Protein AF-A0A1T4UUY6-F1 (afdb_monomer_lite)

Radius of gyration: 13.69 Å; chains: 1; bounding box: 34×36×28 Å

Foldseek 3Di:
DDDPDDDDDDPDLVSLLVVLVVCLDPVQQQPQDPVPPRHRCVVPCNVVSVVVNCVSVVPPDDD

Secondary structure (DSSP, 8-state):
----------SSHHHHHHHHHHHTSHHHHTSBPTTTTSSBGGGTTHHHHHHHHHHHHHTT---

InterPro domains:
  IPR004027 SEC-C motif [PF02810] (29-45)

Structure (mmCIF, N/CA/C/O backbone):
data_AF-A0A1T4UUY6-F1
#
_entry.id   AF-A0A1T4UUY6-F1
#
loop_
_atom_site.group_PDB
_atom_site.id
_atom_site.type_symbol
_atom_site.label_atom_id
_atom_site.label_alt_id
_atom_site.label_comp_id
_atom_site.label_asym_id
_atom_site.label_entity_id
_atom_site.label_seq_id
_atom_site.pdbx_PDB_ins_code
_atom_site.Cartn_x
_atom_site.Cartn_y
_atom_site.Cartn_z
_atom_site.occupancy
_atom_site.B_iso_or_equiv
_atom_site.auth_seq_id
_atom_site.auth_comp_id
_atom_site.auth_asym_id
_atom_site.auth_atom_id
_atom_site.pdbx_PDB_model_num
ATOM 1 N N . MET A 1 1 ? 5.022 -27.099 -11.279 1.00 42.09 1 MET A N 1
ATOM 2 C CA . MET A 1 1 ? 4.109 -27.030 -10.118 1.00 42.09 1 MET A CA 1
ATOM 3 C C . MET A 1 1 ? 4.264 -25.647 -9.507 1.00 42.09 1 MET A C 1
ATOM 5 O O . MET A 1 1 ? 5.298 -25.387 -8.915 1.00 42.09 1 MET A O 1
ATOM 9 N N . MET A 1 2 ? 3.328 -24.727 -9.748 1.00 46.22 2 MET A N 1
ATOM 10 C CA . MET A 1 2 ? 3.361 -23.402 -9.117 1.00 46.22 2 MET A CA 1
ATOM 11 C C . MET A 1 2 ? 2.533 -23.489 -7.837 1.00 46.22 2 MET A C 1
ATOM 13 O O . MET A 1 2 ? 1.319 -23.675 -7.890 1.00 46.22 2 MET A O 1
ATOM 17 N N . THR A 1 3 ? 3.207 -23.480 -6.689 1.00 53.25 3 THR A N 1
ATOM 18 C CA . THR A 1 3 ? 2.568 -23.475 -5.370 1.00 53.25 3 THR A CA 1
ATOM 19 C C . THR A 1 3 ? 1.727 -22.209 -5.247 1.00 53.25 3 THR A C 1
ATOM 21 O O . THR A 1 3 ? 2.234 -21.114 -5.485 1.00 53.25 3 THR A O 1
ATOM 24 N N . LYS A 1 4 ? 0.438 -22.362 -4.931 1.00 58.91 4 LYS A N 1
ATOM 25 C CA . LYS A 1 4 ? -0.506 -21.252 -4.751 1.00 58.91 4 LYS A CA 1
ATOM 26 C C . LYS A 1 4 ? 0.107 -20.260 -3.756 1.00 58.91 4 LYS A C 1
ATOM 28 O O . LYS A 1 4 ? 0.409 -20.650 -2.633 1.00 58.91 4 LYS A O 1
ATOM 33 N N . HIS A 1 5 ? 0.344 -19.023 -4.185 1.00 55.44 5 HIS A N 1
ATOM 34 C CA . HIS A 1 5 ? 0.767 -17.957 -3.282 1.00 55.44 5 HIS A CA 1
ATOM 35 C C . HIS A 1 5 ? -0.341 -17.781 -2.237 1.00 55.44 5 HIS A C 1
ATOM 37 O O . HIS A 1 5 ? -1.470 -17.460 -2.600 1.00 55.44 5 HIS A O 1
ATOM 43 N N . GLU A 1 6 ? -0.052 -18.076 -0.969 1.00 67.62 6 GLU A N 1
ATOM 44 C CA . GLU A 1 6 ? -1.000 -17.849 0.120 1.00 67.62 6 GLU A CA 1
ATOM 45 C C . GLU A 1 6 ? -1.202 -16.338 0.277 1.00 67.62 6 GLU A C 1
ATOM 47 O O . GLU A 1 6 ? -0.231 -15.582 0.380 1.00 67.62 6 GLU A O 1
ATOM 52 N N . GLU A 1 7 ? -2.456 -15.886 0.217 1.00 63.19 7 GLU A N 1
ATOM 53 C CA . GLU A 1 7 ? -2.774 -14.477 0.437 1.00 63.19 7 GLU A CA 1
ATOM 54 C C . GLU A 1 7 ? -2.363 -14.089 1.864 1.00 63.19 7 GLU A C 1
ATOM 56 O O . GLU A 1 7 ? -2.648 -14.840 2.804 1.00 63.19 7 GLU A O 1
ATOM 61 N N . PRO A 1 8 ? -1.697 -12.938 2.064 1.00 67.88 8 PRO A N 1
ATOM 62 C CA . PRO A 1 8 ? -1.345 -12.491 3.401 1.00 67.88 8 PRO A CA 1
ATOM 63 C C . PRO A 1 8 ? -2.629 -12.255 4.203 1.00 67.88 8 PRO A C 1
ATOM 65 O O . PRO A 1 8 ? -3.406 -11.346 3.908 1.00 67.88 8 PRO A O 1
ATOM 68 N N . LYS A 1 9 ? -2.852 -13.089 5.221 1.00 74.44 9 LYS A N 1
ATOM 69 C CA . LYS A 1 9 ? -3.934 -12.918 6.191 1.00 74.44 9 LYS A CA 1
ATOM 70 C C . LYS A 1 9 ? -3.489 -11.865 7.204 1.00 74.44 9 LYS A C 1
ATOM 72 O O . LYS A 1 9 ? -2.489 -12.055 7.887 1.00 74.44 9 LYS A O 1
ATOM 77 N N . PHE A 1 10 ? -4.204 -10.747 7.262 1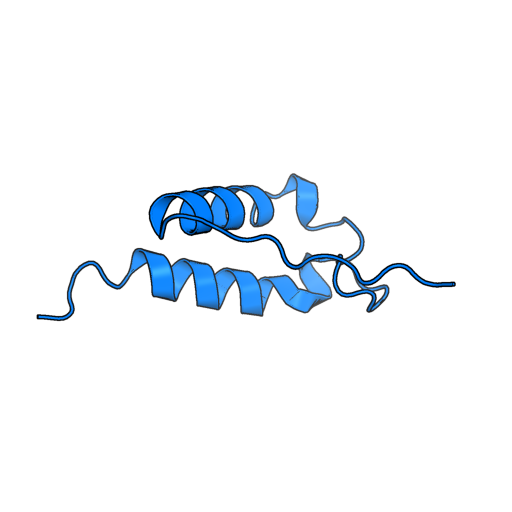.00 81.75 10 PHE A N 1
ATOM 78 C CA . PHE A 1 10 ? -4.057 -9.754 8.328 1.00 81.75 10 PHE A CA 1
ATOM 79 C C . PHE A 1 10 ? -5.084 -10.075 9.409 1.00 81.75 10 PHE A C 1
ATOM 81 O O . PHE A 1 10 ? -6.253 -10.274 9.076 1.00 81.75 10 PHE A O 1
ATOM 88 N N . GLU A 1 11 ? -4.667 -10.134 10.672 1.00 77.62 11 GLU A N 1
ATOM 89 C CA . GLU A 1 11 ? -5.557 -10.462 11.789 1.00 77.62 11 GLU A CA 1
ATOM 90 C C . GLU A 1 11 ? -6.374 -9.232 12.216 1.00 77.62 11 GLU A C 1
ATOM 92 O O . GLU A 1 11 ? -7.505 -9.374 12.678 1.00 77.62 11 GLU A O 1
ATOM 97 N N . THR A 1 12 ? -5.854 -8.014 12.001 1.00 88.88 12 THR A N 1
ATOM 98 C CA . THR A 1 12 ? -6.512 -6.762 12.423 1.00 88.88 12 THR A CA 1
ATOM 99 C C . THR A 1 12 ? -6.458 -5.627 11.391 1.00 88.88 12 THR A C 1
ATOM 101 O O . THR A 1 12 ? -5.624 -5.590 10.476 1.00 88.88 12 THR A O 1
ATOM 104 N N . ARG A 1 13 ? -7.352 -4.637 11.553 1.00 89.19 13 ARG A N 1
ATOM 105 C CA . ARG A 1 13 ? -7.365 -3.397 10.753 1.00 89.19 13 ARG A CA 1
ATOM 106 C C . ARG A 1 13 ? -6.061 -2.618 10.936 1.00 89.19 13 ARG A C 1
ATOM 108 O O . ARG A 1 13 ? -5.517 -2.078 9.973 1.00 89.19 13 ARG A O 1
ATOM 115 N N . GLU A 1 14 ? -5.549 -2.585 12.157 1.00 90.81 14 GLU A N 1
ATOM 116 C CA . GLU A 1 14 ? -4.336 -1.885 12.567 1.00 90.81 14 GLU A CA 1
ATOM 117 C C . GLU A 1 14 ? -3.096 -2.470 11.880 1.00 90.81 14 GLU A C 1
ATOM 119 O O . GLU A 1 14 ? -2.258 -1.725 11.361 1.00 90.81 14 GLU A O 1
ATOM 124 N N . GLU A 1 15 ? -2.997 -3.799 11.806 1.00 92.19 15 GLU A N 1
ATOM 125 C CA . GLU A 1 15 ? -1.926 -4.493 11.084 1.00 92.19 15 GLU A CA 1
ATOM 126 C C . GLU A 1 15 ? -1.933 -4.163 9.598 1.00 92.19 15 GLU A C 1
ATOM 128 O O . GLU A 1 15 ? -0.888 -3.842 9.019 1.00 92.19 15 GLU A O 1
ATOM 133 N N . LYS A 1 16 ? -3.119 -4.171 8.985 1.00 91.81 16 LYS A N 1
ATOM 134 C CA . LYS A 1 16 ? -3.272 -3.816 7.577 1.00 91.81 16 LYS A CA 1
ATOM 135 C C . LYS A 1 16 ? -2.854 -2.365 7.318 1.00 91.81 16 LYS A C 1
ATOM 137 O O . LYS A 1 16 ? -2.094 -2.100 6.385 1.00 91.81 16 LYS A O 1
ATOM 142 N N . ILE A 1 17 ? -3.258 -1.427 8.179 1.00 94.12 17 ILE A N 1
ATOM 143 C CA . ILE A 1 17 ? -2.830 -0.017 8.112 1.00 94.12 17 ILE A CA 1
ATOM 144 C C . ILE A 1 17 ? -1.303 0.101 8.229 1.00 94.12 17 ILE A C 1
ATOM 146 O O . ILE A 1 17 ? -0.679 0.847 7.466 1.00 94.12 17 ILE A O 1
ATOM 150 N N . LYS A 1 18 ? -0.684 -0.641 9.157 1.00 94.81 18 LYS A N 1
ATOM 151 C CA . LYS A 1 18 ? 0.771 -0.643 9.363 1.00 94.81 18 LYS A CA 1
ATOM 152 C C . LYS A 1 18 ? 1.513 -1.119 8.114 1.00 94.81 18 LYS A C 1
ATOM 154 O O . LYS A 1 18 ? 2.486 -0.473 7.715 1.00 94.81 18 LYS A O 1
ATOM 159 N N . LEU A 1 19 ? 1.043 -2.190 7.471 1.00 92.94 19 LEU A N 1
ATOM 160 C CA . LEU A 1 19 ? 1.637 -2.675 6.226 1.00 92.94 19 LEU A CA 1
ATOM 161 C C . LEU A 1 19 ? 1.490 -1.649 5.098 1.00 92.94 19 LEU A C 1
ATOM 163 O O . LEU A 1 19 ? 2.479 -1.308 4.448 1.00 92.94 19 LEU A O 1
ATOM 167 N N . LEU A 1 20 ? 0.280 -1.137 4.863 1.00 94.19 20 LEU A N 1
ATOM 168 C CA . LEU A 1 20 ? 0.027 -0.188 3.774 1.00 94.19 20 LEU A CA 1
ATOM 169 C C . LEU A 1 20 ? 0.883 1.077 3.928 1.00 94.19 20 LEU A C 1
ATOM 171 O O . LEU A 1 20 ? 1.470 1.556 2.956 1.00 94.19 20 LEU A O 1
ATOM 175 N N . ARG A 1 21 ? 1.047 1.574 5.162 1.00 95.62 21 ARG A N 1
ATOM 176 C CA . ARG A 1 21 ? 1.957 2.687 5.467 1.00 95.62 21 ARG A CA 1
ATOM 177 C C . ARG A 1 21 ? 3.409 2.368 5.108 1.00 95.62 21 ARG A C 1
ATOM 179 O O . ARG A 1 21 ? 4.104 3.239 4.584 1.00 95.62 21 ARG A O 1
ATOM 186 N N . GLU A 1 22 ? 3.884 1.157 5.395 1.00 95.31 22 GLU A N 1
ATOM 187 C CA . GLU A 1 22 ? 5.238 0.726 5.032 1.00 95.31 22 GLU A CA 1
ATOM 188 C C . GLU A 1 22 ? 5.410 0.693 3.510 1.00 95.31 22 GLU A C 1
ATOM 190 O O . GLU A 1 22 ? 6.334 1.321 2.989 1.00 95.31 22 GLU A O 1
ATOM 195 N N . VAL A 1 23 ? 4.487 0.052 2.790 1.00 94.25 23 VAL A N 1
ATOM 196 C CA . VAL A 1 23 ? 4.530 -0.093 1.324 1.00 94.25 23 VAL A CA 1
ATOM 197 C C . VAL A 1 23 ? 4.499 1.264 0.604 1.00 94.25 23 VAL A C 1
ATOM 199 O O . VAL A 1 23 ? 5.151 1.438 -0.425 1.00 94.25 23 VAL A O 1
ATOM 202 N N . LEU A 1 24 ? 3.813 2.271 1.153 1.00 95.62 24 LEU A N 1
ATOM 203 C CA . LEU A 1 24 ? 3.740 3.616 0.564 1.00 95.62 24 LEU A CA 1
ATOM 204 C C . LEU A 1 24 ? 5.030 4.456 0.710 1.00 95.62 24 LEU A C 1
ATOM 206 O O . LEU A 1 24 ? 5.128 5.544 0.121 1.00 95.62 24 LEU A O 1
ATOM 210 N N . LYS A 1 25 ? 6.047 3.980 1.445 1.00 97.00 25 LYS A N 1
ATOM 211 C CA . LYS A 1 25 ? 7.332 4.686 1.598 1.00 97.00 25 LYS A CA 1
ATOM 212 C C . LYS A 1 25 ? 8.085 4.830 0.272 1.00 97.00 25 LYS A C 1
ATOM 214 O O . LYS A 1 25 ? 8.021 3.990 -0.625 1.00 97.00 25 LYS A O 1
ATOM 219 N N . ALA A 1 26 ? 8.882 5.899 0.168 1.00 94.62 26 ALA A N 1
ATOM 220 C CA . ALA A 1 26 ? 9.635 6.240 -1.044 1.00 94.62 26 ALA A CA 1
ATOM 221 C C . ALA A 1 26 ? 10.549 5.105 -1.547 1.00 94.62 26 ALA A C 1
ATOM 223 O O . ALA A 1 26 ? 10.646 4.911 -2.759 1.00 94.62 26 ALA A O 1
ATOM 224 N N . LYS A 1 27 ? 11.144 4.316 -0.639 1.00 96.25 27 LYS A N 1
ATOM 225 C CA . LYS A 1 27 ? 12.045 3.201 -0.981 1.00 96.25 27 LYS A CA 1
ATOM 226 C C . LYS A 1 27 ? 11.408 2.121 -1.872 1.00 96.25 27 LYS A C 1
ATOM 228 O O . 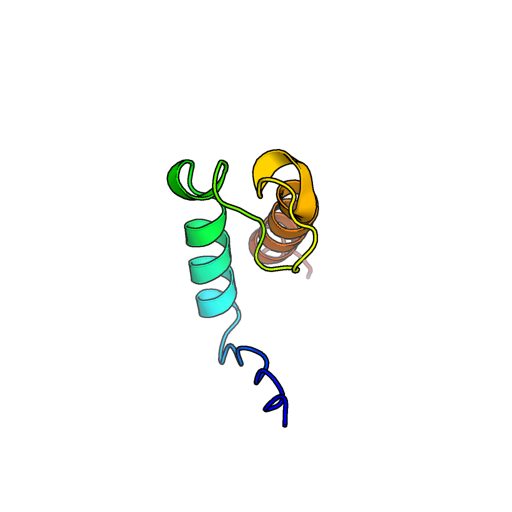LYS A 1 27 ? 12.125 1.486 -2.638 1.00 96.25 27 LYS A O 1
ATOM 233 N N . TYR A 1 28 ? 10.081 1.959 -1.843 1.00 95.00 28 TYR A N 1
ATOM 234 C CA . TYR A 1 28 ? 9.371 0.977 -2.675 1.00 95.00 28 TYR A CA 1
ATOM 235 C C . TYR A 1 28 ? 8.884 1.543 -4.013 1.00 95.00 28 TYR A C 1
ATOM 237 O O . TYR A 1 28 ? 8.603 0.789 -4.937 1.00 95.00 28 TYR A O 1
ATOM 245 N N . ARG A 1 29 ? 8.814 2.872 -4.177 1.00 95.25 29 ARG A N 1
ATOM 246 C CA . ARG A 1 29 ? 8.207 3.511 -5.364 1.00 95.25 29 ARG A CA 1
ATOM 247 C C . ARG A 1 29 ? 8.865 3.119 -6.689 1.00 95.25 29 ARG A C 1
ATOM 249 O O . ARG A 1 29 ? 8.178 3.035 -7.703 1.00 95.25 29 ARG A O 1
ATOM 256 N N . ASN A 1 30 ? 10.181 2.921 -6.694 1.00 96.94 30 ASN A N 1
ATOM 257 C CA . ASN A 1 30 ? 10.937 2.555 -7.894 1.00 96.94 30 ASN A CA 1
ATOM 258 C C . ASN A 1 30 ? 11.139 1.039 -8.055 1.00 96.94 30 ASN A C 1
ATOM 260 O O . ASN A 1 30 ? 11.688 0.638 -9.078 1.00 96.94 30 ASN A O 1
ATOM 264 N N . GLN A 1 31 ? 10.706 0.223 -7.087 1.00 96.94 31 GLN A N 1
ATOM 265 C CA . GLN A 1 31 ? 10.795 -1.235 -7.175 1.00 96.94 31 GLN A CA 1
ATOM 266 C C . GLN A 1 31 ? 9.765 -1.775 -8.175 1.00 96.94 31 GLN A C 1
ATOM 268 O O . GLN A 1 31 ? 8.723 -1.132 -8.362 1.00 96.94 31 GLN A O 1
ATOM 273 N N . PRO A 1 32 ? 10.017 -2.930 -8.816 1.00 97.62 32 PRO A N 1
ATOM 274 C CA . PRO A 1 32 ? 8.998 -3.634 -9.584 1.00 97.62 32 PRO A CA 1
ATOM 275 C C . PRO A 1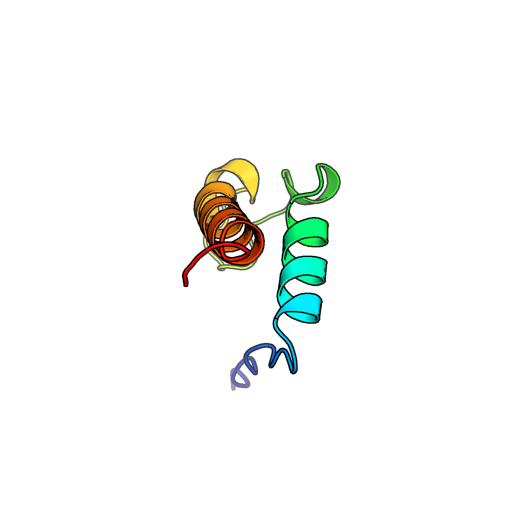 32 ? 7.747 -3.870 -8.735 1.00 97.62 32 PRO A C 1
ATOM 277 O O . PRO A 1 32 ? 7.831 -4.168 -7.544 1.00 97.62 32 PRO A O 1
ATOM 280 N N . CYS A 1 33 ? 6.575 -3.701 -9.332 1.00 96.62 33 CYS A N 1
ATOM 281 C CA . CYS A 1 33 ? 5.321 -3.910 -8.635 1.00 96.62 33 CYS A CA 1
ATOM 282 C C . CYS A 1 33 ? 5.076 -5.408 -8.422 1.00 96.62 33 CYS A C 1
ATOM 284 O O . CYS A 1 33 ? 5.082 -6.185 -9.377 1.00 96.62 33 CYS A O 1
ATOM 286 N N . SER A 1 34 ? 4.792 -5.800 -7.179 1.00 94.19 34 SER A N 1
ATOM 287 C CA . SER A 1 34 ? 4.566 -7.200 -6.798 1.00 94.19 34 SER A CA 1
ATOM 288 C C . SER A 1 34 ? 3.320 -7.842 -7.422 1.00 94.19 34 SER A C 1
ATOM 290 O O . SER A 1 34 ? 3.139 -9.043 -7.280 1.00 94.19 34 SER A O 1
ATOM 292 N N . CYS A 1 35 ? 2.471 -7.084 -8.128 1.00 93.88 35 CYS A N 1
ATOM 293 C CA . CYS A 1 35 ? 1.325 -7.634 -8.861 1.00 93.88 35 CYS A CA 1
ATOM 294 C C . CYS A 1 35 ? 1.716 -8.372 -10.157 1.00 93.88 35 CYS A C 1
ATOM 296 O O . CYS A 1 35 ? 0.842 -8.879 -10.851 1.00 93.88 35 CYS A O 1
ATOM 298 N N . GLY A 1 36 ? 3.008 -8.405 -10.508 1.00 94.62 36 GLY A N 1
ATOM 299 C CA . GLY A 1 36 ? 3.512 -9.137 -11.673 1.00 94.62 36 GLY A CA 1
ATOM 300 C C . GLY A 1 36 ? 3.398 -8.389 -13.004 1.00 94.62 36 GLY A C 1
ATOM 301 O O . GLY A 1 36 ? 3.705 -8.957 -14.045 1.00 94.62 36 GLY A O 1
ATOM 302 N N . SER A 1 37 ? 3.012 -7.110 -12.998 1.00 96.50 37 SER A N 1
ATOM 303 C CA . SER A 1 37 ? 2.834 -6.316 -14.226 1.00 96.50 37 SER A CA 1
ATOM 304 C C . SER A 1 37 ? 4.135 -5.917 -14.935 1.00 96.50 37 SER A C 1
ATOM 306 O O . SER A 1 37 ? 4.095 -5.438 -16.063 1.00 96.50 37 SER A O 1
ATOM 308 N N . GLY A 1 38 ? 5.284 -6.037 -14.264 1.00 95.81 38 GLY A N 1
ATOM 309 C CA . GLY A 1 38 ? 6.581 -5.565 -14.764 1.00 95.81 38 GLY A CA 1
ATOM 310 C C . GLY A 1 38 ? 6.812 -4.049 -14.639 1.00 95.81 38 GLY A C 1
ATOM 311 O O . GLY A 1 38 ? 7.930 -3.582 -14.846 1.00 95.81 38 GLY A O 1
ATOM 312 N N . PHE A 1 39 ? 5.804 -3.264 -14.242 1.00 97.75 39 PHE A N 1
ATOM 313 C CA . PHE A 1 39 ? 5.948 -1.821 -14.018 1.00 97.75 39 PHE A CA 1
ATOM 314 C C . PHE A 1 39 ? 6.555 -1.493 -12.649 1.00 97.75 39 PHE A C 1
ATOM 316 O O . PHE A 1 39 ? 6.425 -2.257 -11.694 1.00 97.75 39 PHE A O 1
ATOM 323 N N . LYS A 1 40 ? 7.152 -0.301 -12.507 1.00 98.12 40 LYS A N 1
ATOM 324 C CA . LYS A 1 40 ? 7.535 0.233 -11.187 1.00 98.12 40 LYS A CA 1
ATOM 325 C C . LYS A 1 40 ? 6.286 0.452 -10.336 1.00 98.12 40 LYS A C 1
ATOM 327 O O . LYS A 1 40 ? 5.267 0.911 -10.850 1.00 98.12 40 LYS A O 1
ATOM 332 N N . PHE A 1 41 ? 6.371 0.234 -9.025 1.00 98.12 41 PHE A N 1
ATOM 333 C CA . PHE A 1 41 ? 5.238 0.387 -8.107 1.00 98.12 41 PHE A CA 1
ATOM 334 C C . PHE A 1 41 ? 4.548 1.755 -8.238 1.00 98.12 41 PHE A C 1
ATOM 336 O O . PHE A 1 41 ? 3.323 1.825 -8.344 1.00 98.12 41 PHE A O 1
ATOM 343 N N . LYS A 1 42 ? 5.327 2.842 -8.344 1.00 97.88 42 LYS A N 1
ATOM 344 C CA . LYS A 1 42 ? 4.802 4.208 -8.533 1.00 97.88 42 LYS A CA 1
ATOM 345 C C . LYS A 1 42 ? 4.022 4.429 -9.835 1.00 97.88 42 LYS A C 1
ATOM 347 O O . LYS A 1 42 ? 3.324 5.428 -9.938 1.00 97.88 42 LYS A O 1
ATOM 352 N N . GLN A 1 43 ? 4.191 3.557 -10.827 1.00 98.00 43 GLN A N 1
ATOM 353 C CA . GLN A 1 43 ? 3.518 3.610 -12.131 1.00 98.00 43 GLN A CA 1
ATOM 354 C C . GLN A 1 43 ? 2.391 2.572 -12.237 1.00 98.00 43 GLN A C 1
ATOM 356 O O . GLN A 1 43 ? 1.751 2.4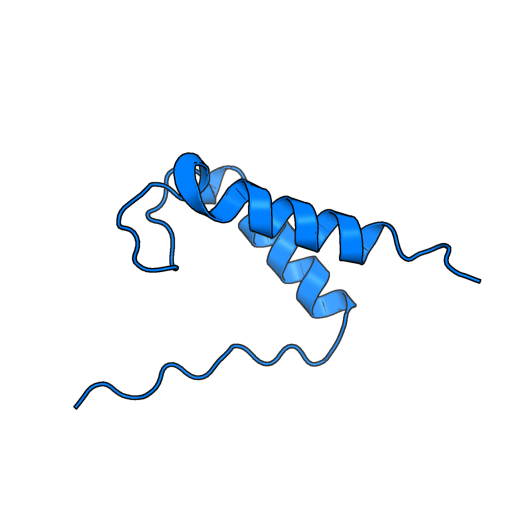76 -13.274 1.00 98.00 43 GLN A O 1
ATOM 361 N N . CYS A 1 44 ? 2.161 1.787 -11.182 1.00 98.00 44 CYS A N 1
ATOM 362 C CA . CYS A 1 44 ? 1.200 0.694 -11.163 1.00 98.00 44 CYS A CA 1
ATOM 363 C C . CYS A 1 44 ? 0.271 0.851 -9.947 1.00 98.00 44 CYS A C 1
ATOM 365 O O . CYS A 1 44 ? -0.435 1.852 -9.829 1.00 98.00 44 CYS A O 1
ATOM 367 N N . CYS A 1 45 ? 0.298 -0.090 -9.002 1.00 97.75 45 CYS A N 1
ATOM 368 C CA . CYS A 1 45 ? -0.661 -0.167 -7.901 1.00 97.75 45 CYS A CA 1
ATOM 369 C C . CYS A 1 45 ? -0.556 0.933 -6.829 1.00 97.75 45 CYS A C 1
ATOM 371 O O . CYS A 1 45 ? -1.338 0.898 -5.883 1.00 97.75 45 CYS A O 1
ATOM 373 N N . VAL A 1 46 ? 0.353 1.915 -6.928 1.00 96.69 46 VAL A N 1
ATOM 374 C CA . VAL A 1 46 ? 0.477 2.970 -5.901 1.00 96.69 46 VAL A CA 1
ATOM 375 C C . VAL A 1 46 ? -0.841 3.709 -5.641 1.00 96.69 46 VAL A C 1
ATOM 377 O O . VAL A 1 46 ? -1.116 4.064 -4.500 1.00 96.69 46 VAL A O 1
ATOM 380 N N . HIS A 1 47 ? -1.668 3.926 -6.668 1.00 96.31 47 HIS A N 1
ATOM 381 C CA . HIS A 1 47 ? -2.962 4.600 -6.519 1.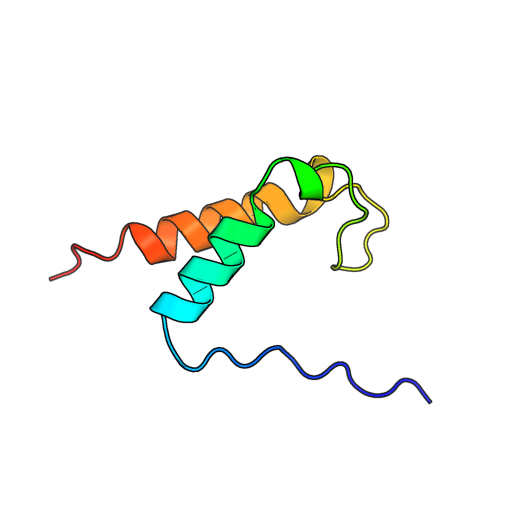00 96.31 47 HIS A CA 1
ATOM 382 C C . HIS A 1 47 ? -3.976 3.718 -5.785 1.00 96.31 47 HIS A C 1
ATOM 384 O O . HIS A 1 47 ? -4.654 4.206 -4.887 1.00 96.31 47 HIS A O 1
ATOM 390 N N . ASN A 1 48 ? -3.997 2.416 -6.082 1.00 96.00 48 ASN A N 1
ATOM 391 C CA . ASN A 1 48 ? -4.865 1.446 -5.412 1.00 96.00 48 ASN A CA 1
ATOM 392 C C . ASN A 1 48 ? -4.499 1.324 -3.926 1.00 96.00 48 ASN A C 1
ATOM 394 O O . ASN A 1 48 ? -5.358 1.472 -3.064 1.00 96.00 48 ASN A O 1
ATOM 398 N N . VAL A 1 49 ? -3.205 1.163 -3.623 1.00 95.25 49 VAL A N 1
ATOM 399 C CA . VAL A 1 49 ? -2.698 1.082 -2.241 1.00 95.25 49 VAL A CA 1
ATOM 400 C C . VAL A 1 49 ? -2.980 2.378 -1.472 1.00 95.25 49 VAL A C 1
ATOM 402 O O . VAL A 1 49 ? -3.339 2.334 -0.298 1.00 95.25 49 VAL A O 1
ATOM 405 N N . LYS A 1 50 ? -2.855 3.549 -2.117 1.00 96.12 50 LYS A N 1
ATOM 406 C CA . LYS A 1 50 ? -3.225 4.835 -1.503 1.00 96.12 50 LYS A CA 1
ATOM 407 C C . LYS A 1 50 ? -4.718 4.921 -1.201 1.00 96.12 50 LYS A C 1
ATOM 409 O O . LYS A 1 50 ? -5.062 5.346 -0.106 1.00 96.12 50 LYS A O 1
ATOM 414 N N . ALA A 1 51 ? -5.581 4.546 -2.146 1.00 95.44 51 ALA A N 1
ATOM 415 C CA . ALA A 1 51 ? -7.029 4.572 -1.953 1.00 95.44 51 ALA A CA 1
ATOM 416 C C . ALA A 1 51 ? -7.446 3.669 -0.784 1.00 95.44 51 ALA A C 1
ATOM 418 O O . ALA A 1 51 ? -8.198 4.096 0.088 1.00 95.44 51 ALA A O 1
ATOM 419 N N . GLU A 1 52 ? -6.879 2.465 -0.712 1.00 94.25 52 GLU A N 1
ATOM 420 C CA . GLU A 1 52 ? -7.121 1.526 0.382 1.00 94.25 52 GLU A CA 1
ATOM 421 C C . GLU A 1 52 ? -6.622 2.056 1.733 1.00 94.25 52 GLU A C 1
ATOM 423 O O . GLU A 1 52 ? -7.353 2.005 2.721 1.00 94.25 52 GLU A O 1
ATOM 428 N N . TYR A 1 53 ? -5.412 2.624 1.783 1.00 94.81 53 TYR A N 1
ATOM 429 C CA . TYR A 1 53 ? -4.895 3.258 2.997 1.00 94.81 53 TYR A CA 1
ATOM 430 C C . TYR A 1 53 ? -5.810 4.392 3.471 1.00 94.81 53 TYR A C 1
ATOM 432 O O . TYR A 1 53 ? -6.183 4.409 4.638 1.00 94.81 53 TYR A O 1
ATOM 440 N N . ILE A 1 54 ? -6.219 5.289 2.566 1.00 93.94 54 ILE A N 1
ATOM 441 C CA . ILE A 1 54 ? -7.119 6.411 2.871 1.00 93.94 54 ILE A CA 1
ATOM 442 C C . ILE A 1 54 ? -8.457 5.895 3.406 1.00 93.94 54 ILE A C 1
ATOM 444 O O . ILE A 1 54 ? -8.925 6.379 4.433 1.00 93.94 54 ILE A O 1
ATOM 448 N N . PHE A 1 55 ? -9.055 4.893 2.761 1.00 92.88 55 PHE A N 1
ATOM 449 C CA . PHE A 1 55 ? -10.298 4.280 3.228 1.00 92.88 55 PHE A CA 1
ATOM 450 C C . PHE A 1 55 ? -10.141 3.701 4.641 1.00 92.88 55 PHE A C 1
ATOM 452 O O . PHE A 1 55 ? -10.960 3.954 5.526 1.00 92.88 55 PHE A O 1
ATOM 459 N N . LEU A 1 56 ? -9.053 2.973 4.896 1.00 90.56 56 LEU A N 1
ATOM 460 C CA . LEU A 1 56 ? -8.805 2.369 6.202 1.00 90.56 56 LEU A CA 1
ATOM 461 C C . LEU A 1 56 ? -8.437 3.388 7.282 1.00 90.56 56 LEU A C 1
ATOM 463 O O . LEU A 1 56 ? -8.684 3.106 8.451 1.00 90.56 56 LEU A O 1
ATOM 467 N N . THR A 1 57 ? -7.892 4.557 6.946 1.00 91.06 57 THR A N 1
ATOM 468 C CA . THR A 1 57 ? -7.587 5.606 7.933 1.00 91.06 57 THR A CA 1
ATOM 469 C C . THR A 1 57 ? -8.727 6.599 8.148 1.00 91.06 57 THR A C 1
ATOM 471 O O . THR A 1 57 ? -8.834 7.144 9.240 1.00 91.06 57 THR A O 1
ATOM 474 N N . ASN A 1 58 ? -9.588 6.824 7.152 1.00 85.69 58 ASN A N 1
ATOM 475 C CA . ASN A 1 58 ? -10.668 7.817 7.229 1.00 85.69 58 ASN A CA 1
ATOM 476 C C . ASN A 1 58 ? -11.940 7.290 7.905 1.00 85.69 58 ASN A C 1
ATOM 478 O O . ASN A 1 58 ? -12.734 8.086 8.397 1.00 85.69 58 ASN A O 1
ATOM 482 N N . ASN A 1 59 ? -12.118 5.969 8.009 1.00 64.19 59 ASN A N 1
ATOM 483 C CA . ASN A 1 59 ? -13.208 5.351 8.776 1.00 64.19 59 ASN A CA 1
ATOM 484 C C . ASN A 1 59 ? -12.967 5.421 10.302 1.00 64.19 59 ASN A C 1
ATOM 486 O O . ASN A 1 59 ? -13.029 4.409 11.001 1.00 64.19 59 ASN A O 1
ATOM 490 N N . ALA A 1 60 ? -12.602 6.599 10.807 1.00 55.97 60 ALA A N 1
ATOM 491 C CA . ALA A 1 60 ? -12.725 6.972 12.214 1.00 55.97 60 ALA A CA 1
ATOM 492 C C . ALA A 1 60 ? -14.041 7.736 12.485 1.00 55.97 60 ALA A C 1
ATOM 494 O O . ALA A 1 60 ? -14.266 8.132 13.617 1.00 55.97 60 ALA A O 1
ATOM 495 N N . ASN A 1 61 ? -14.894 7.943 11.468 1.00 52.22 61 ASN A N 1
ATOM 496 C CA . ASN A 1 61 ? -16.196 8.613 11.587 1.00 52.22 61 ASN A CA 1
ATOM 497 C C . ASN A 1 61 ? -17.210 8.062 10.565 1.00 52.22 61 ASN A C 1
ATOM 499 O O . ASN A 1 61 ? -17.568 8.743 9.608 1.00 52.22 61 ASN A O 1
ATOM 503 N N . PHE A 1 62 ? -17.649 6.821 10.740 1.00 52.59 62 PHE A N 1
ATOM 504 C CA . PHE A 1 62 ? -18.988 6.439 10.296 1.00 52.59 62 PHE A CA 1
ATOM 505 C C . PHE A 1 62 ? -19.708 5.971 11.557 1.00 52.59 62 PHE A C 1
ATOM 507 O O . PHE A 1 62 ? -19.291 4.979 12.157 1.00 52.59 62 PHE A O 1
ATOM 514 N N . GLU A 1 63 ? -20.652 6.802 12.000 1.00 45.91 63 GLU A N 1
AT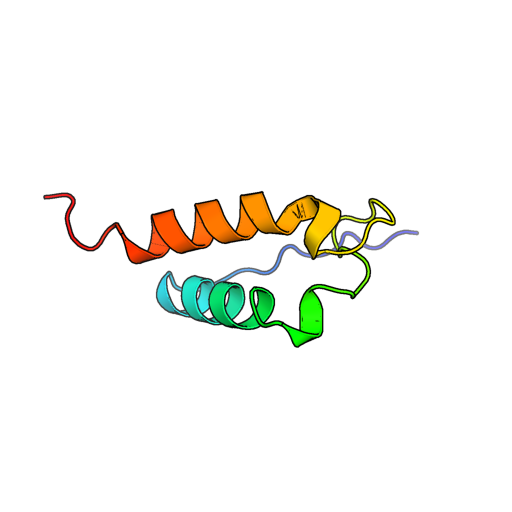OM 515 C CA . GLU A 1 63 ? -21.618 6.518 13.067 1.00 45.91 63 GLU A CA 1
ATOM 516 C C . GLU A 1 63 ? -22.427 5.249 12.769 1.00 45.91 63 GLU A C 1
ATOM 518 O O . GLU A 1 63 ? -22.711 4.992 11.573 1.00 45.91 63 GLU A O 1
#

Organism: NCBI:txid1121868

pLDDT: mean 85.95, std 16.37, range [42.09, 98.12]

Sequence (63 aa):
MMTKHEEPKFETREEKIKLLREVLKAKYRNQPCSCGSGFKFKQCCVHNVKAEYIFLTNNANFE